Protein AF-A0A837I6L4-F1 (afdb_monomer_lite)

Radius of gyration: 21.11 Å; chains: 1; bounding box: 40×12×56 Å

Structure (mmCIF, N/CA/C/O backbone):
data_AF-A0A837I6L4-F1
#
_entry.id   AF-A0A837I6L4-F1
#
loop_
_atom_site.group_PDB
_atom_site.id
_atom_site.type_symbol
_atom_site.label_atom_id
_atom_site.label_alt_id
_atom_site.label_comp_id
_atom_site.label_asym_id
_atom_site.label_entity_id
_atom_site.label_seq_id
_atom_site.pdbx_PDB_ins_code
_atom_site.Cartn_x
_atom_site.Cartn_y
_atom_site.Cartn_z
_atom_site.occupancy
_atom_site.B_iso_or_equiv
_atom_site.auth_seq_id
_atom_site.auth_comp_id
_atom_site.auth_asym_id
_atom_site.auth_atom_id
_atom_site.pdbx_PDB_model_num
ATOM 1 N N . MET A 1 1 ? 2.005 0.655 -19.690 1.00 82.00 1 MET A N 1
ATOM 2 C CA . MET A 1 1 ? 2.991 1.634 -20.196 1.00 82.00 1 MET A CA 1
ATOM 3 C C . MET A 1 1 ? 3.919 0.907 -21.153 1.00 82.00 1 MET A C 1
ATOM 5 O O . MET A 1 1 ? 4.414 -0.142 -20.774 1.00 82.00 1 MET A O 1
ATOM 9 N N . ALA A 1 2 ? 4.096 1.411 -22.377 1.00 83.62 2 ALA A N 1
ATOM 10 C CA . ALA A 1 2 ? 4.975 0.801 -23.378 1.00 83.62 2 ALA A CA 1
ATOM 11 C C . ALA A 1 2 ? 6.233 1.662 -23.563 1.00 83.62 2 ALA A C 1
ATOM 13 O O . ALA A 1 2 ? 6.117 2.884 -23.682 1.00 83.62 2 ALA A O 1
ATOM 14 N N . ILE A 1 3 ? 7.413 1.045 -23.539 1.00 89.69 3 ILE A N 1
ATOM 15 C CA . ILE A 1 3 ? 8.720 1.713 -23.607 1.00 89.69 3 ILE A CA 1
ATOM 1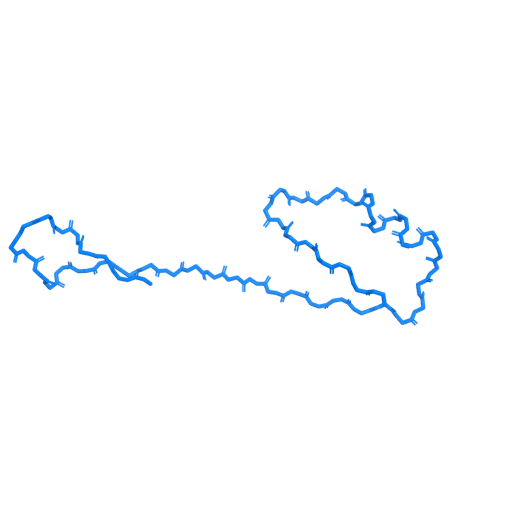6 C C . ILE A 1 3 ? 9.533 1.058 -24.725 1.00 89.69 3 ILE A C 1
ATOM 18 O O . ILE A 1 3 ? 9.467 -0.152 -24.908 1.00 89.69 3 ILE A O 1
ATOM 22 N N . LYS A 1 4 ? 10.282 1.853 -25.500 1.00 91.19 4 LYS A N 1
ATOM 23 C CA . LYS A 1 4 ? 11.191 1.305 -26.515 1.00 91.19 4 LYS A CA 1
ATOM 24 C C . LYS A 1 4 ? 12.387 0.651 -25.843 1.00 91.19 4 LYS A C 1
ATOM 26 O O . LYS A 1 4 ? 13.008 1.270 -24.983 1.00 91.19 4 LYS A O 1
ATOM 31 N N . GLU A 1 5 ? 12.730 -0.541 -26.301 1.00 85.88 5 GLU A N 1
ATOM 32 C CA . GLU A 1 5 ? 13.877 -1.284 -25.779 1.00 85.88 5 GLU A CA 1
ATOM 33 C C . GLU A 1 5 ? 15.208 -0.685 -26.270 1.00 85.88 5 GLU A C 1
AT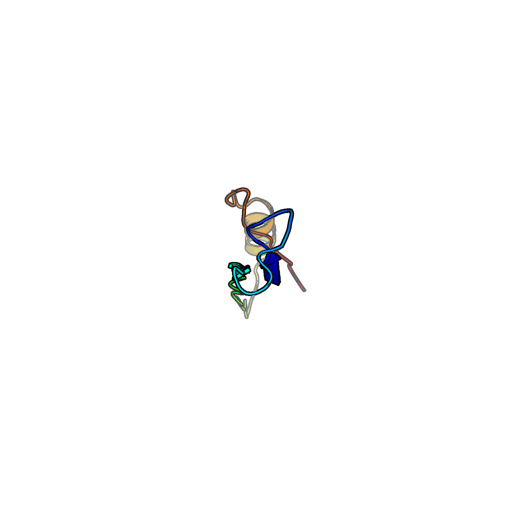OM 35 O O . GLU A 1 5 ? 16.184 -0.608 -25.526 1.00 85.88 5 GLU A O 1
ATOM 40 N N . SER A 1 6 ? 15.238 -0.180 -27.511 1.00 84.88 6 SER A N 1
ATOM 41 C CA . SER A 1 6 ? 16.440 0.398 -28.121 1.00 84.88 6 SER A CA 1
ATOM 42 C C . SER A 1 6 ? 16.453 1.934 -28.099 1.00 84.88 6 SER A C 1
ATOM 44 O O . SER A 1 6 ? 15.447 2.576 -28.430 1.00 84.88 6 SER A O 1
ATOM 46 N N . PRO A 1 7 ? 17.614 2.562 -27.820 1.00 83.62 7 PRO A N 1
ATOM 47 C CA . PRO A 1 7 ? 17.782 4.005 -27.948 1.00 83.62 7 PRO A CA 1
ATOM 48 C C . PRO A 1 7 ? 17.858 4.494 -29.410 1.00 83.62 7 PRO A C 1
ATOM 50 O O . PRO A 1 7 ? 17.694 5.693 -29.640 1.00 83.62 7 PRO A O 1
ATOM 53 N N . PHE A 1 8 ? 18.093 3.622 -30.407 1.00 83.94 8 PHE A N 1
ATOM 54 C CA . PHE A 1 8 ? 18.196 4.023 -31.821 1.00 83.94 8 PHE A CA 1
ATOM 55 C C . PHE A 1 8 ? 17.696 2.953 -32.813 1.00 83.94 8 PHE A C 1
ATOM 57 O O . PHE A 1 8 ? 17.939 1.760 -32.644 1.00 83.94 8 PHE A O 1
ATOM 64 N N . THR A 1 9 ? 17.045 3.416 -33.888 1.00 75.31 9 THR A N 1
ATOM 65 C CA . THR A 1 9 ? 16.571 2.668 -35.076 1.00 75.31 9 THR A CA 1
ATOM 66 C C . THR A 1 9 ? 15.484 1.608 -34.869 1.00 75.31 9 THR A C 1
ATOM 68 O O . THR A 1 9 ? 14.554 1.575 -35.674 1.00 75.31 9 THR A O 1
ATOM 71 N N . ASP A 1 10 ? 15.530 0.792 -33.819 1.00 80.94 10 ASP A N 1
ATOM 72 C CA . ASP A 1 10 ? 14.558 -0.292 -33.636 1.00 80.94 10 ASP A CA 1
ATOM 73 C C . ASP A 1 10 ? 13.272 0.210 -32.957 1.00 80.94 10 ASP A C 1
ATOM 75 O O . ASP A 1 10 ? 13.220 0.444 -31.748 1.00 80.94 10 ASP A O 1
ATOM 79 N N . LYS A 1 11 ? 12.252 0.508 -33.771 1.00 79.31 11 LYS A N 1
ATOM 80 C CA . LYS A 1 11 ? 10.992 1.135 -33.332 1.00 79.31 11 LYS A CA 1
ATOM 81 C C . LYS A 1 11 ? 9.913 0.112 -32.958 1.00 79.31 11 LYS A C 1
ATOM 83 O O . LYS A 1 11 ? 8.992 0.469 -32.213 1.00 79.31 11 LYS A O 1
ATOM 88 N N . ASP A 1 12 ? 10.039 -1.107 -33.469 1.00 84.31 12 ASP A N 1
ATOM 89 C CA . ASP A 1 12 ? 9.055 -2.174 -33.295 1.00 84.31 12 ASP A CA 1
ATOM 90 C C . ASP A 1 12 ? 9.342 -3.000 -32.031 1.00 84.31 12 ASP A C 1
ATOM 92 O O . ASP A 1 12 ? 8.418 -3.565 -31.449 1.00 84.31 12 ASP A O 1
ATOM 96 N N . ALA A 1 13 ? 10.586 -2.981 -31.539 1.00 85.50 13 ALA A N 1
ATOM 97 C CA . ALA A 1 13 ? 10.951 -3.498 -30.223 1.00 85.50 13 ALA A CA 1
ATOM 98 C C . ALA A 1 13 ? 10.400 -2.603 -29.090 1.00 85.50 13 ALA A C 1
ATOM 100 O O . ALA A 1 13 ? 10.916 -1.511 -28.809 1.00 85.50 13 ALA A O 1
ATOM 101 N N . GLN A 1 14 ? 9.320 -3.059 -28.445 1.00 89.00 14 GLN A N 1
ATOM 102 C CA . GLN A 1 14 ? 8.672 -2.377 -27.321 1.00 89.00 14 GLN A CA 1
ATOM 103 C C . GLN A 1 14 ? 8.419 -3.336 -26.161 1.00 89.00 14 GLN A C 1
ATOM 105 O O . GLN A 1 14 ? 7.872 -4.424 -26.334 1.00 89.00 14 GLN A O 1
ATOM 110 N N . GLU A 1 15 ? 8.745 -2.879 -24.959 1.00 91.00 15 GLU A N 1
ATOM 111 C CA . GLU A 1 15 ? 8.415 -3.551 -23.713 1.00 91.00 15 GLU A CA 1
ATOM 112 C C . GLU A 1 15 ? 7.138 -2.966 -23.119 1.00 91.00 15 GLU A C 1
ATOM 114 O O . GLU A 1 15 ? 6.961 -1.747 -23.035 1.00 91.00 15 GLU A O 1
ATOM 119 N N . HIS A 1 16 ? 6.252 -3.848 -22.666 1.00 90.56 16 HIS A N 1
ATOM 120 C CA . HIS A 1 16 ? 4.988 -3.480 -22.049 1.00 90.56 16 HIS A CA 1
ATOM 121 C C . HIS A 1 16 ? 5.024 -3.793 -20.558 1.00 90.56 16 HIS A C 1
ATOM 123 O O . HIS A 1 16 ? 5.188 -4.937 -20.146 1.00 90.56 16 HIS A O 1
ATOM 129 N N . TYR A 1 17 ? 4.809 -2.759 -19.756 1.00 93.19 17 TYR A N 1
ATOM 130 C CA . TYR A 1 17 ? 4.752 -2.837 -18.306 1.00 93.19 17 TYR A CA 1
ATOM 131 C C . TYR A 1 17 ? 3.365 -2.472 -17.805 1.00 93.19 17 TYR A C 1
ATOM 133 O O . TYR A 1 17 ? 2.725 -1.545 -18.314 1.00 93.19 17 TYR A O 1
ATOM 141 N N . GLU A 1 18 ? 2.929 -3.134 -16.745 1.00 91.06 18 GLU A N 1
ATOM 142 C CA . GLU A 1 18 ? 1.694 -2.808 -16.046 1.00 91.06 18 GLU A CA 1
ATOM 143 C C . GLU A 1 18 ? 1.955 -2.666 -14.552 1.00 91.06 18 GLU A C 1
ATOM 145 O O . GLU A 1 18 ? 2.802 -3.348 -13.979 1.00 91.06 18 GLU A O 1
ATOM 150 N N . VAL A 1 19 ? 1.205 -1.764 -13.922 1.00 90.94 19 VAL A N 1
ATOM 151 C CA . VAL A 1 19 ? 1.163 -1.638 -12.467 1.00 90.94 19 VAL A CA 1
ATOM 152 C C . VAL A 1 19 ? -0.222 -2.088 -12.028 1.00 90.94 19 VAL A C 1
ATOM 154 O O . VAL A 1 19 ? -1.211 -1.397 -12.276 1.00 90.94 19 VAL A O 1
ATOM 157 N N . LEU A 1 20 ? -0.295 -3.261 -11.400 1.00 91.31 20 LEU A N 1
ATOM 158 C CA . LEU A 1 20 ? -1.540 -3.803 -10.864 1.00 91.31 20 LEU A CA 1
ATOM 159 C C . LEU A 1 20 ? -1.747 -3.302 -9.434 1.00 91.31 20 LEU A C 1
ATOM 161 O O . LEU A 1 20 ? -0.883 -3.461 -8.574 1.00 91.31 20 LEU A O 1
ATOM 165 N N . VAL A 1 21 ? -2.910 -2.706 -9.176 1.00 90.81 21 VAL A N 1
ATOM 166 C CA . VAL A 1 21 ? -3.298 -2.219 -7.847 1.00 90.81 21 VAL A CA 1
ATOM 167 C C . VAL A 1 21 ? -4.513 -3.003 -7.370 1.00 90.81 21 VAL A C 1
ATOM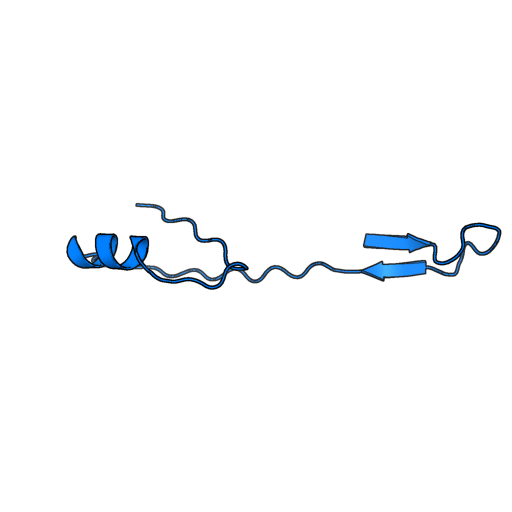 169 O O . VAL A 1 21 ? -5.581 -2.945 -7.980 1.00 90.81 21 VAL A O 1
ATOM 172 N N . HIS A 1 22 ? -4.370 -3.715 -6.254 1.00 91.12 22 HIS A N 1
ATOM 173 C CA . HIS A 1 22 ? -5.461 -4.474 -5.646 1.00 91.12 22 HIS A CA 1
ATOM 174 C C . HIS A 1 22 ? -6.143 -3.652 -4.555 1.00 91.12 22 HIS A C 1
ATOM 176 O O . HIS A 1 22 ? -5.545 -3.359 -3.521 1.00 91.12 22 HIS A O 1
ATOM 182 N N . LYS A 1 23 ? -7.414 -3.305 -4.773 1.00 89.75 23 LYS A N 1
ATOM 183 C CA . LYS A 1 23 ? -8.237 -2.595 -3.789 1.00 89.75 23 LYS A CA 1
ATOM 184 C C . LYS A 1 23 ? -9.089 -3.594 -3.016 1.00 89.75 23 LYS A C 1
ATOM 186 O O . LYS A 1 23 ? -9.732 -4.452 -3.616 1.00 89.75 23 LYS A O 1
ATOM 191 N N . ARG A 1 24 ? -9.091 -3.476 -1.691 1.00 90.44 24 ARG A N 1
ATOM 192 C CA . ARG A 1 24 ? -9.956 -4.247 -0.793 1.00 90.44 24 ARG A CA 1
ATOM 193 C C . ARG A 1 24 ? -10.877 -3.276 -0.072 1.00 90.44 24 ARG A C 1
ATOM 195 O O . ARG A 1 24 ? -10.420 -2.221 0.355 1.00 90.44 24 ARG A O 1
ATOM 202 N N . LEU A 1 25 ? -12.149 -3.638 0.045 1.00 89.50 25 LEU A N 1
ATOM 203 C CA . LEU A 1 25 ? -13.133 -2.899 0.825 1.00 89.50 25 LEU A CA 1
ATOM 204 C C . LEU A 1 25 ? -13.510 -3.755 2.030 1.00 89.50 25 LEU A C 1
ATOM 206 O O . LEU A 1 25 ? -13.833 -4.932 1.872 1.00 89.50 25 LEU A O 1
ATOM 210 N N . ILE A 1 26 ? -13.433 -3.165 3.216 1.00 88.31 26 ILE A N 1
ATOM 211 C CA . ILE A 1 26 ? -13.866 -3.776 4.469 1.00 88.31 26 ILE A CA 1
ATOM 212 C C . ILE A 1 26 ? -14.886 -2.817 5.060 1.00 88.31 26 ILE A C 1
ATOM 214 O O . ILE A 1 26 ? -14.579 -1.640 5.232 1.00 88.31 26 ILE A O 1
ATOM 218 N N . ASP A 1 27 ? -16.083 -3.324 5.329 1.00 89.81 27 ASP A N 1
ATOM 219 C CA . ASP A 1 27 ? -17.166 -2.558 5.936 1.00 89.81 27 ASP A CA 1
ATOM 220 C C . ASP A 1 27 ? -17.415 -3.066 7.361 1.00 89.81 27 ASP A C 1
ATOM 222 O O . ASP A 1 27 ? -17.423 -4.278 7.602 1.00 89.81 27 ASP A O 1
ATOM 226 N N . ILE A 1 28 ? -17.566 -2.144 8.312 1.00 87.62 28 ILE A N 1
ATOM 227 C CA . ILE A 1 28 ? -17.734 -2.437 9.739 1.00 87.62 28 ILE A CA 1
ATOM 228 C C . ILE A 1 28 ? -19.067 -1.836 10.179 1.00 87.62 28 ILE A C 1
ATOM 230 O O . ILE A 1 28 ? -19.191 -0.627 10.332 1.00 87.62 28 ILE A O 1
ATOM 234 N N . ILE A 1 29 ? -20.055 -2.704 10.405 1.00 87.12 29 ILE A N 1
ATOM 235 C CA . ILE A 1 29 ? -21.458 -2.317 10.634 1.00 87.12 29 ILE A CA 1
ATOM 236 C C . ILE A 1 29 ? -21.672 -1.662 12.012 1.00 87.12 29 ILE A C 1
ATOM 238 O O . ILE A 1 29 ? -22.524 -0.790 12.145 1.00 87.12 29 ILE A O 1
ATOM 242 N N . ASP A 1 30 ? -20.905 -2.065 13.030 1.00 85.44 30 ASP A N 1
ATOM 243 C CA . ASP A 1 30 ? -20.986 -1.506 14.389 1.00 85.44 30 ASP A CA 1
ATOM 244 C C . ASP A 1 30 ? -19.579 -1.371 15.004 1.00 85.44 30 ASP A C 1
ATOM 246 O O . ASP A 1 30 ? -19.073 -2.295 15.657 1.00 85.44 30 ASP A O 1
ATOM 250 N N . PRO A 1 31 ? -18.864 -0.268 14.719 1.00 82.62 31 PRO A N 1
ATOM 251 C CA . PRO A 1 31 ? -17.523 -0.065 15.241 1.00 82.62 31 PRO A CA 1
ATOM 252 C C . PRO A 1 31 ? -17.573 0.366 16.712 1.00 82.62 31 PRO A C 1
ATOM 254 O O . PRO A 1 31 ? -18.001 1.468 17.051 1.00 82.62 31 PRO A O 1
ATOM 257 N N . SER A 1 32 ? -17.043 -0.475 17.606 1.00 87.88 32 SER A N 1
ATOM 258 C CA . SER A 1 32 ? -16.770 -0.042 18.981 1.00 87.88 32 SER A CA 1
ATOM 259 C C . SER A 1 32 ? -15.614 0.980 19.009 1.00 87.88 32 SER A C 1
ATOM 261 O O . SER A 1 32 ? -14.696 0.866 18.190 1.00 87.88 32 SER A O 1
ATOM 263 N N . PRO A 1 33 ? -15.566 1.921 19.976 1.00 84.75 33 PRO A N 1
ATOM 264 C CA . PRO A 1 33 ? -14.464 2.889 20.091 1.00 84.75 33 PRO A CA 1
ATOM 265 C C . PRO A 1 33 ? -13.088 2.215 20.170 1.00 84.75 33 PRO A C 1
ATOM 267 O O . PRO A 1 33 ? -12.134 2.624 19.516 1.00 84.75 33 PRO A O 1
ATOM 270 N N . ARG A 1 34 ? -13.016 1.084 20.883 1.00 85.69 34 ARG A N 1
ATOM 271 C CA . ARG A 1 34 ? -11.802 0.269 20.999 1.00 85.69 34 ARG A CA 1
ATOM 272 C C . ARG A 1 34 ? -11.363 -0.330 19.659 1.00 85.69 34 ARG A C 1
ATOM 274 O O . ARG A 1 34 ? -10.170 -0.533 19.438 1.00 85.69 34 ARG A O 1
ATOM 281 N N . THR A 1 35 ? -12.313 -0.643 18.779 1.00 83.62 35 THR A N 1
ATOM 282 C CA . THR A 1 35 ? -12.034 -1.192 17.447 1.00 83.62 35 THR A CA 1
ATOM 283 C C . THR A 1 35 ? -11.398 -0.132 16.550 1.00 83.62 35 THR A C 1
ATOM 285 O O . THR A 1 35 ? -10.446 -0.448 15.844 1.00 83.62 35 THR A O 1
ATOM 288 N N . VAL A 1 36 ? -11.853 1.124 16.628 1.00 83.56 36 VAL A N 1
ATOM 289 C CA . VAL A 1 36 ? -11.266 2.248 15.873 1.00 83.56 36 VAL A CA 1
ATOM 290 C C . VAL A 1 36 ? -9.809 2.479 16.284 1.00 83.56 36 VAL A C 1
ATOM 292 O O . VAL A 1 36 ? -8.929 2.512 15.424 1.00 83.56 36 VAL A O 1
ATOM 295 N N . ASP A 1 37 ? -9.535 2.522 17.591 1.00 84.25 37 ASP A N 1
ATOM 296 C CA . ASP A 1 37 ? -8.172 2.679 18.119 1.00 84.25 37 ASP A CA 1
ATOM 297 C C . ASP A 1 37 ? -7.255 1.514 17.717 1.00 84.25 37 ASP A C 1
ATOM 299 O O . ASP A 1 37 ? -6.070 1.699 17.434 1.00 84.25 37 ASP A O 1
ATOM 303 N N . SER A 1 38 ? -7.801 0.297 17.665 1.00 84.06 38 SER A N 1
ATOM 304 C CA . SER A 1 38 ? -7.043 -0.898 17.273 1.00 84.06 38 SER A CA 1
ATOM 305 C C . SER A 1 38 ? -6.699 -0.905 15.780 1.00 84.06 38 SER A C 1
ATOM 307 O O . SER A 1 38 ? -5.621 -1.358 15.409 1.00 84.06 38 SER A O 1
ATOM 309 N N . LEU A 1 39 ? -7.588 -0.388 14.924 1.00 84.56 39 LEU A N 1
ATOM 310 C CA . LEU A 1 39 ? -7.346 -0.278 13.481 1.00 84.56 39 LEU A CA 1
ATOM 311 C C . LEU A 1 39 ? -6.316 0.806 13.142 1.00 84.56 39 LEU A C 1
ATOM 313 O O . LEU A 1 39 ? -5.549 0.632 12.199 1.00 84.56 39 LEU A O 1
ATOM 317 N N . GLY A 1 40 ? -6.263 1.895 13.916 1.00 80.19 40 GLY A N 1
ATOM 318 C CA . GLY A 1 40 ? -5.258 2.950 13.744 1.00 80.19 40 GLY A CA 1
ATOM 319 C C . GLY A 1 40 ? -3.839 2.541 14.160 1.00 80.19 40 GLY A C 1
ATOM 320 O O . GLY A 1 40 ? -2.874 3.059 13.609 1.00 80.19 40 GLY A O 1
ATOM 321 N N . ASN A 1 41 ? -3.710 1.595 15.096 1.00 82.75 41 ASN A N 1
ATOM 322 C CA . ASN A 1 41 ? -2.424 1.084 15.591 1.00 82.75 41 ASN A CA 1
ATOM 323 C C . ASN A 1 41 ? -1.997 -0.241 14.935 1.00 82.75 41 ASN A C 1
ATOM 325 O O . ASN A 1 41 ? -1.106 -0.920 15.444 1.00 82.75 41 ASN A O 1
ATOM 329 N N . LEU A 1 42 ? -2.655 -0.661 13.853 1.00 81.56 42 LEU A N 1
ATOM 330 C CA . LEU A 1 42 ? -2.351 -1.940 13.225 1.00 81.56 42 LEU A CA 1
ATOM 331 C C . LEU A 1 42 ? -1.006 -1.871 12.485 1.00 81.56 42 LEU A C 1
ATOM 333 O O . LEU A 1 42 ? -0.816 -1.020 11.614 1.00 81.56 42 LEU A O 1
ATOM 337 N N . ASP A 1 43 ? -0.100 -2.804 12.780 1.00 79.50 43 ASP A N 1
ATOM 338 C CA . ASP A 1 43 ? 1.156 -2.945 12.043 1.00 79.50 43 ASP A CA 1
ATOM 339 C C . ASP A 1 43 ? 0.881 -3.502 10.646 1.00 79.50 43 ASP A C 1
ATOM 341 O O . ASP A 1 43 ? 0.646 -4.697 10.438 1.00 79.50 43 ASP A O 1
ATOM 345 N N . LEU A 1 44 ? 0.890 -2.604 9.668 1.00 81.75 44 LEU A N 1
ATOM 346 C CA . LEU A 1 44 ? 0.664 -2.933 8.272 1.00 81.75 44 LEU A CA 1
ATOM 347 C C . LEU A 1 44 ? 1.994 -3.014 7.525 1.00 81.75 44 LEU A C 1
ATOM 349 O O . LEU A 1 44 ? 2.909 -2.231 7.791 1.00 81.75 44 LEU A O 1
ATOM 353 N N . PRO A 1 45 ? 2.120 -3.921 6.543 1.00 86.69 45 PRO A N 1
ATOM 354 C CA . PRO A 1 45 ? 3.292 -3.951 5.683 1.00 86.69 45 PRO A CA 1
ATOM 355 C C . PRO A 1 45 ? 3.466 -2.616 4.945 1.00 86.69 45 PRO A C 1
ATOM 357 O O . PRO A 1 45 ? 2.496 -2.065 4.426 1.00 86.69 45 PRO A O 1
ATOM 360 N N . ALA A 1 46 ? 4.710 -2.148 4.803 1.00 82.94 46 ALA A N 1
ATOM 361 C CA . ALA A 1 46 ? 5.062 -0.842 4.221 1.00 82.94 46 ALA A CA 1
ATOM 362 C C . ALA A 1 46 ? 4.617 -0.60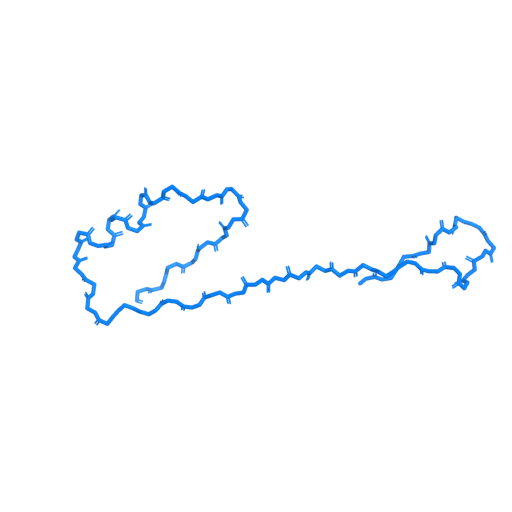8 2.753 1.00 82.94 46 ALA A C 1
ATOM 364 O O . ALA A 1 46 ? 4.834 0.472 2.211 1.00 82.94 46 ALA A O 1
ATOM 365 N N . GLY A 1 47 ? 4.010 -1.603 2.097 1.00 84.81 47 GLY A N 1
ATOM 366 C CA . GLY A 1 47 ? 3.471 -1.514 0.735 1.00 84.81 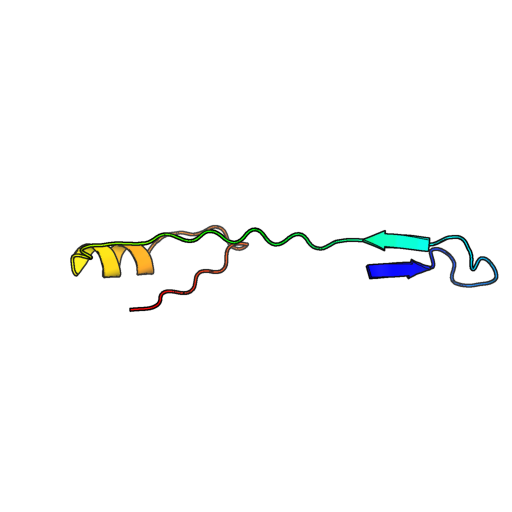47 GLY A CA 1
ATOM 367 C C . GLY A 1 47 ? 1.946 -1.388 0.654 1.00 84.81 47 GLY A C 1
ATOM 368 O O . GLY A 1 47 ? 1.400 -1.425 -0.446 1.00 84.81 47 GLY A O 1
ATOM 369 N N . VAL A 1 48 ? 1.245 -1.285 1.788 1.00 87.94 48 VAL A N 1
ATOM 370 C CA . VAL A 1 48 ? -0.221 -1.196 1.833 1.00 87.94 48 VAL A CA 1
ATOM 371 C C . VAL A 1 48 ? -0.639 0.206 2.258 1.00 87.94 48 VAL A C 1
ATOM 373 O O . VAL A 1 48 ? -0.266 0.680 3.325 1.00 87.94 48 VAL A O 1
ATOM 376 N N . SER A 1 49 ? -1.448 0.861 1.426 1.00 85.50 49 SER A N 1
ATOM 377 C CA . SER A 1 49 ? -2.104 2.122 1.775 1.00 85.50 49 SER A CA 1
ATOM 378 C C . SER A 1 49 ? -3.512 1.839 2.296 1.00 85.50 49 SER A C 1
ATOM 380 O O . SER A 1 49 ? -4.252 1.068 1.678 1.00 85.50 49 SER A O 1
ATOM 382 N N . ILE A 1 50 ? -3.873 2.450 3.426 1.00 85.38 50 ILE A N 1
ATOM 383 C CA . ILE A 1 50 ? -5.210 2.369 4.023 1.00 85.38 50 ILE A CA 1
ATOM 384 C C . ILE A 1 50 ? -5.814 3.767 4.101 1.00 85.38 50 ILE A C 1
ATOM 386 O O . ILE A 1 50 ? -5.143 4.724 4.478 1.00 85.38 50 ILE A O 1
ATOM 390 N N . GLU A 1 51 ? -7.099 3.861 3.771 1.00 83.75 51 GLU A N 1
ATOM 391 C CA . GLU A 1 51 ? -7.929 5.048 3.951 1.00 83.75 51 GLU A CA 1
ATOM 392 C C . GLU A 1 51 ? -9.131 4.647 4.817 1.00 83.75 51 GLU A C 1
ATOM 394 O O . GLU A 1 51 ? -9.870 3.729 4.458 1.00 83.75 51 GLU A O 1
ATOM 399 N N . ILE A 1 52 ? -9.313 5.304 5.965 1.00 83.00 52 ILE A N 1
ATOM 400 C CA . ILE A 1 52 ? -10.462 5.084 6.853 1.00 83.00 5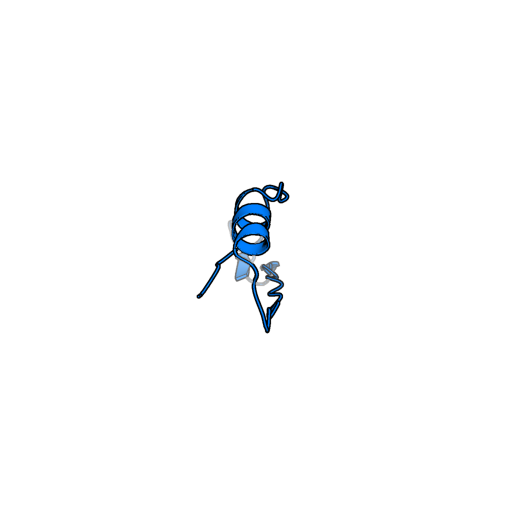2 ILE A CA 1
ATOM 401 C C . ILE A 1 52 ? -11.461 6.215 6.608 1.00 83.00 52 ILE A C 1
ATOM 403 O O . ILE A 1 52 ? -11.107 7.388 6.722 1.00 83.00 52 ILE A O 1
ATOM 407 N N . LYS A 1 53 ? -12.708 5.863 6.282 1.00 81.00 53 LYS A N 1
ATOM 408 C CA . LYS A 1 53 ? -13.838 6.798 6.191 1.00 81.00 53 LYS A CA 1
ATOM 409 C C . LYS A 1 53 ? -14.830 6.454 7.300 1.00 81.00 53 LYS A C 1
ATOM 411 O O . LYS A 1 53 ? -15.195 5.286 7.414 1.00 81.00 53 LYS A O 1
ATOM 416 N N . MET A 1 54 ? -15.189 7.446 8.118 1.00 75.88 54 MET A N 1
ATOM 417 C CA . MET A 1 54 ? -16.254 7.355 9.130 1.00 75.88 54 MET A CA 1
ATOM 418 C C . MET A 1 54 ? -17.576 7.858 8.566 1.00 75.88 54 MET A C 1
ATOM 420 O O . MET A 1 54 ? -17.530 8.802 7.743 1.00 75.88 54 MET A O 1
#

InterPro domains:
  IPR001848 Small ribosomal subunit protein uS10 [PTHR11700] (6-54)
  IPR027486 Small ribosomal subunit protein uS10 domain [PF00338] (5-53)
  IPR027486 Small ribosomal subunit protein uS10 domain [SM01403] (2-53)
  IPR036838 Small ribosomal subunit protein uS10 domain superfamily [G3DSA:3.30.70.600] (1-54)
  IPR036838 Small ribosomal subunit protein uS10 domain superfamily [SSF54999] (5-53)

Foldseek 3Di:
DKDAPDPDDPPVRIDDDDDDDDDDDDDDPDDDPVNVVCVVPDDDPPPDDDDDDD

Organism: NCBI:txid1618579

pLDDT: mean 85.57, std 4.02, range [75.31, 93.19]

Secondary structure (DSSP, 8-state):
-EEES-SSS--S-EEE------------SS--HHHHHHHHT----TT-------

Sequence (54 aa):
MAIKESPFTDKDAQEHYEVLVHKRLIDIIDPSPRTVDSLGNLDLPAGVSIEIKM